Protein AF-A0A455BFD3-F1 (afdb_monomer_lite)

Radius of gyration: 17.43 Å; chains: 1; bounding box: 34×53×59 Å

InterPro domains:
  IPR001611 Leucine-rich repeat [PS51450] (46-67)
  IPR032675 Leucine-rich repeat domain superfamily [G3DSA:3.80.10.10] (24-128)

Sequence (135 aa):
YGSGGDKSFPKFFLLCPQVSPEHRYTALSSLASGFLPQQVLTTFFNLSVLYLHGNSIQRLGEVNKLAVLPRLRSLTLHGNPIEEEKGYRQYVLCTLPRITTFDFSGVTKADRTTAEVWKRMNIKPKKVWIKHNAL

Organism: Physeter macrocephalus (NCBI:txid9755)

Secondary structure (DSSP, 8-state):
----------HHHH--TTS-HHHHHHHHHHHHTT---HHHHHT-TT--EEE-TTS----GGGHHHHTT-TT--EEE-TTSGGGGSTTHHHHHHHH-TT-SEETTEE--HHHHHHHHHHHHHHSPPP---------

pLDDT: mean 77.09, std 16.96, range [32.5, 95.38]

Structure (mmCIF, N/CA/C/O backbone):
data_AF-A0A455BFD3-F1
#
_entry.id   AF-A0A455BFD3-F1
#
loop_
_atom_site.group_PDB
_atom_site.id
_atom_site.type_symbol
_atom_site.label_atom_id
_atom_site.label_alt_id
_atom_site.label_comp_id
_atom_site.label_asym_id
_atom_site.label_entity_id
_atom_site.label_seq_id
_atom_site.pdbx_PDB_ins_code
_atom_site.Cartn_x
_atom_site.Cartn_y
_atom_site.Cartn_z
_atom_site.occupancy
_atom_site.B_iso_or_equiv
_atom_site.auth_seq_id
_atom_site.auth_comp_id
_atom_site.auth_asym_id
_atom_site.auth_atom_id
_atom_site.pdbx_PDB_model_num
ATOM 1 N N . TYR A 1 1 ? -21.273 -19.290 -28.093 1.00 34.78 1 TYR A N 1
ATOM 2 C CA . TYR A 1 1 ? -19.816 -19.424 -27.905 1.00 34.78 1 TYR A CA 1
ATOM 3 C C . TYR A 1 1 ? -19.188 -18.036 -27.960 1.00 34.78 1 TYR A C 1
ATOM 5 O O . TYR A 1 1 ? -19.381 -17.372 -28.965 1.00 34.78 1 TYR A O 1
ATOM 13 N N . GLY A 1 2 ? -18.487 -17.619 -26.892 1.00 38.16 2 GLY A N 1
ATOM 14 C CA . GLY A 1 2 ? -17.751 -16.340 -26.771 1.00 38.16 2 GLY A CA 1
ATOM 15 C C . GLY A 1 2 ? -18.646 -15.161 -26.355 1.00 38.16 2 GLY A C 1
ATOM 16 O O . GLY A 1 2 ? -19.703 -14.986 -26.934 1.00 38.16 2 GLY A O 1
ATOM 17 N N .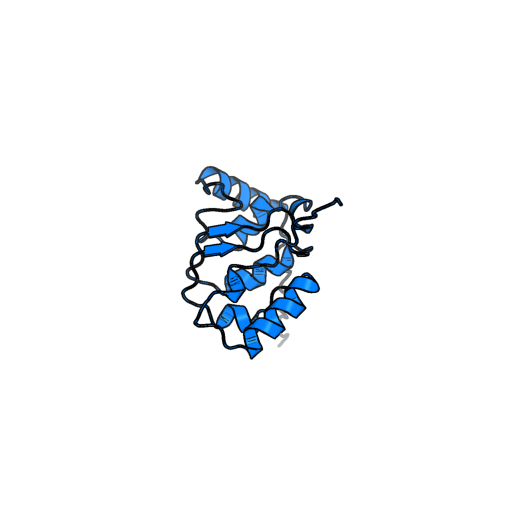 SER A 1 3 ? -18.365 -14.359 -25.328 1.00 34.47 3 SER A N 1
ATOM 18 C CA . SER A 1 3 ? -17.068 -13.979 -24.766 1.00 34.47 3 SER A CA 1
ATOM 19 C C . SER A 1 3 ? -16.935 -14.324 -23.287 1.00 34.47 3 SER A C 1
ATOM 21 O O . SER A 1 3 ? -17.739 -13.916 -22.448 1.00 34.47 3 SER A O 1
ATOM 23 N N . GLY A 1 4 ? -15.862 -15.052 -22.982 1.00 36.28 4 GLY A N 1
ATOM 24 C CA . GLY A 1 4 ? -15.323 -15.205 -21.641 1.00 36.28 4 GLY A CA 1
ATOM 25 C C . GLY A 1 4 ? -14.728 -13.887 -21.162 1.00 36.28 4 GLY A C 1
ATOM 26 O O . GLY A 1 4 ? -13.541 -13.638 -21.333 1.00 36.28 4 GLY A O 1
ATOM 27 N N . GLY A 1 5 ? -15.561 -13.047 -20.555 1.00 32.50 5 GLY A N 1
ATOM 28 C CA . GLY A 1 5 ? -15.069 -12.086 -19.580 1.00 32.50 5 GLY A CA 1
ATOM 29 C C . GLY A 1 5 ? -14.770 -12.876 -18.320 1.00 32.50 5 GLY A C 1
ATOM 30 O O . GLY A 1 5 ? -15.703 -13.348 -17.667 1.00 32.50 5 GLY A O 1
ATOM 31 N N . ASP A 1 6 ? -13.487 -13.100 -18.050 1.00 40.88 6 ASP A N 1
ATOM 32 C CA . ASP A 1 6 ? -12.997 -13.716 -16.827 1.00 40.88 6 ASP A CA 1
ATOM 33 C C . ASP A 1 6 ? -13.749 -13.122 -15.636 1.00 40.88 6 ASP A C 1
ATOM 35 O O . ASP A 1 6 ? -13.531 -11.979 -15.228 1.00 40.88 6 ASP A O 1
ATOM 39 N N . LYS A 1 7 ? -14.677 -13.901 -15.074 1.00 39.25 7 LYS A N 1
ATOM 40 C CA . LYS A 1 7 ? -15.268 -13.611 -13.773 1.00 39.25 7 LYS A CA 1
ATOM 41 C C . LYS A 1 7 ? -14.180 -13.930 -12.761 1.00 39.25 7 LYS A C 1
ATOM 43 O O . LYS A 1 7 ? -14.222 -14.971 -12.100 1.00 39.25 7 LYS A O 1
ATOM 48 N N . SER A 1 8 ? -13.172 -13.066 -12.687 1.00 41.25 8 SER A N 1
ATOM 49 C CA . SER A 1 8 ? -12.168 -13.065 -11.635 1.00 41.25 8 SER A CA 1
ATOM 50 C C . SER A 1 8 ? -12.867 -12.658 -10.339 1.00 41.25 8 SER A C 1
ATOM 52 O O . SER A 1 8 ? -12.679 -11.571 -9.808 1.00 41.25 8 SER A O 1
ATOM 54 N N . PHE A 1 9 ? -13.732 -13.546 -9.841 1.00 40.62 9 PHE A N 1
ATOM 55 C CA . PHE A 1 9 ? -14.210 -13.518 -8.473 1.00 40.62 9 PHE A CA 1
ATOM 56 C C . PHE A 1 9 ? -12.974 -13.434 -7.566 1.00 40.62 9 PHE A C 1
ATOM 58 O O . PHE A 1 9 ? -11.983 -14.118 -7.848 1.00 40.62 9 PHE A O 1
ATOM 65 N N . PRO A 1 10 ? -13.000 -12.624 -6.497 1.00 44.84 10 PRO A N 1
ATOM 66 C CA . PRO A 1 10 ? -11.843 -12.347 -5.652 1.00 44.84 10 PRO A CA 1
ATOM 67 C C . PRO A 1 10 ? -11.472 -13.606 -4.854 1.00 44.84 10 PRO A C 1
ATOM 69 O O . PRO A 1 10 ? -11.866 -13.791 -3.705 1.00 44.84 10 PRO A O 1
ATOM 72 N N . LYS A 1 11 ? -10.751 -14.535 -5.491 1.00 53.62 11 LYS A N 1
ATOM 73 C CA . LYS A 1 11 ? -10.551 -15.897 -4.977 1.00 53.62 11 LYS A CA 1
ATOM 74 C C . LYS A 1 11 ? -9.640 -15.940 -3.752 1.00 53.62 11 LYS A C 1
ATOM 76 O O . LYS A 1 11 ? -9.822 -16.812 -2.914 1.00 53.62 11 LYS A O 1
ATOM 81 N N . PHE A 1 12 ? -8.712 -15.002 -3.576 1.00 49.50 12 PHE A N 1
ATOM 82 C CA . PHE A 1 12 ? -7.729 -15.128 -2.493 1.00 49.50 12 PHE A CA 1
ATOM 83 C C . PHE A 1 12 ? -8.241 -14.720 -1.105 1.00 49.50 12 PHE A C 1
ATOM 85 O O . PHE A 1 12 ? -7.876 -15.365 -0.126 1.00 49.50 12 PHE A O 1
ATOM 92 N N . PHE A 1 13 ? -9.129 -13.725 -0.991 1.00 50.94 13 PHE A N 1
ATOM 93 C CA . PHE A 1 13 ? -9.668 -13.332 0.321 1.00 50.94 13 PHE A CA 1
ATOM 94 C C . PHE A 1 13 ? -10.659 -14.369 0.886 1.00 50.94 13 PHE A C 1
ATOM 96 O O . PHE A 1 13 ? -10.815 -14.503 2.097 1.00 50.94 13 PHE A O 1
ATOM 103 N N . LEU A 1 14 ? -11.293 -15.153 0.006 1.00 51.16 14 LEU A N 1
ATOM 104 C CA . LEU A 1 14 ? -12.303 -16.161 0.356 1.00 51.16 14 LEU A CA 1
ATOM 105 C C . LEU A 1 14 ? -11.728 -17.549 0.641 1.00 51.16 14 LEU A C 1
ATOM 107 O O . LEU A 1 14 ? -12.435 -18.402 1.176 1.00 51.16 14 LEU A O 1
ATOM 111 N N . LEU A 1 15 ? -10.457 -17.772 0.302 1.00 46.75 15 LEU A N 1
ATOM 112 C CA . LEU A 1 15 ? -9.763 -19.038 0.533 1.00 46.75 15 LEU A CA 1
ATOM 113 C C . LEU A 1 15 ? -9.002 -19.075 1.863 1.00 46.75 15 LEU A C 1
ATOM 115 O O . LEU A 1 15 ? -8.472 -20.126 2.213 1.00 46.75 15 LEU A O 1
ATOM 119 N N . CYS A 1 16 ? -8.968 -17.985 2.642 1.00 51.34 16 CYS A N 1
ATOM 120 C CA . CYS A 1 16 ? -8.399 -18.027 3.987 1.00 51.34 16 CYS A CA 1
ATOM 121 C C . CYS A 1 16 ? -9.255 -18.946 4.893 1.00 51.34 16 CYS A C 1
ATOM 123 O O . CYS A 1 16 ? -10.425 -18.638 5.156 1.00 51.34 16 CYS A O 1
ATOM 125 N N . PRO A 1 17 ? -8.695 -20.057 5.417 1.00 49.91 17 PRO A N 1
ATOM 126 C CA . PRO A 1 17 ? -9.442 -20.988 6.267 1.00 49.91 17 PRO A CA 1
ATOM 127 C C . PRO A 1 17 ? -9.872 -20.361 7.602 1.00 49.91 17 PRO A C 1
ATOM 129 O O . PRO A 1 17 ? -10.798 -20.848 8.233 1.00 49.91 17 PRO A O 1
ATOM 132 N N . GLN A 1 18 ? -9.247 -19.242 7.985 1.00 51.44 18 GLN A N 1
ATOM 133 C CA . GLN A 1 18 ? -9.523 -18.490 9.211 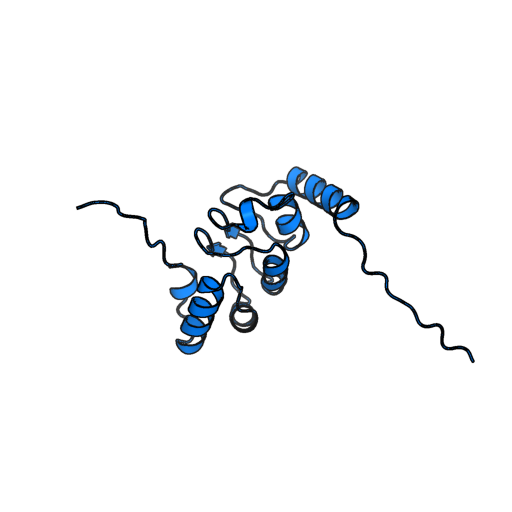1.00 51.44 18 GLN A CA 1
ATOM 134 C C . GLN A 1 18 ? -10.713 -17.514 9.101 1.00 51.44 18 GLN A C 1
ATOM 136 O O . GLN A 1 18 ? -10.997 -16.796 10.054 1.00 51.44 18 GLN A O 1
ATOM 141 N N . VAL A 1 19 ? -11.380 -17.418 7.940 1.00 57.94 19 VAL A N 1
ATOM 142 C CA . VAL A 1 19 ? -12.534 -16.519 7.751 1.00 57.94 19 VAL A CA 1
ATOM 143 C C . VAL A 1 19 ? -13.820 -17.303 7.984 1.00 57.94 19 VAL A C 1
ATOM 145 O O . VAL A 1 19 ? -14.148 -18.167 7.164 1.00 57.94 19 VAL A O 1
ATOM 148 N N . SER A 1 20 ? -14.573 -16.976 9.037 1.00 61.47 20 SER A N 1
ATOM 149 C CA . SER A 1 20 ? -15.899 -17.565 9.243 1.00 61.47 20 SER A CA 1
ATOM 150 C C . SER A 1 20 ? -16.830 -17.299 8.047 1.00 61.47 20 SER A C 1
ATOM 152 O O . SER A 1 20 ? -16.728 -16.234 7.424 1.00 61.47 20 SER A O 1
ATOM 154 N N . PRO A 1 21 ? -17.753 -18.218 7.716 1.00 66.75 21 PRO A N 1
ATOM 155 C CA . PRO A 1 21 ? -18.659 -18.080 6.573 1.00 66.75 21 PRO A CA 1
ATOM 156 C C . PRO A 1 21 ? -19.434 -16.751 6.538 1.00 66.75 21 PRO A C 1
ATOM 158 O O . PRO A 1 21 ? -19.548 -16.141 5.473 1.00 66.75 21 PRO A O 1
ATOM 161 N N . GLU A 1 22 ? -19.886 -16.243 7.688 1.00 67.12 22 GLU A N 1
ATOM 162 C CA . GLU A 1 22 ? -20.594 -14.960 7.797 1.00 67.12 22 GLU A CA 1
ATOM 163 C C . GLU A 1 22 ? -19.745 -13.746 7.371 1.00 67.12 22 GLU A C 1
ATOM 165 O O . GLU A 1 22 ? -20.224 -12.825 6.697 1.00 67.12 22 GLU A O 1
ATOM 170 N N . HIS A 1 23 ? -18.448 -13.767 7.683 1.00 69.56 23 HIS A N 1
ATOM 171 C CA . HIS A 1 23 ? -17.515 -12.710 7.299 1.00 69.56 23 HIS A CA 1
ATOM 172 C C . HIS A 1 23 ? -17.178 -12.771 5.804 1.00 69.56 23 HIS A C 1
ATOM 174 O O . HIS A 1 23 ? -16.957 -11.729 5.183 1.00 69.56 23 HIS A O 1
ATOM 180 N N . ARG A 1 24 ? -17.202 -13.968 5.194 1.00 67.81 24 ARG A N 1
ATOM 181 C CA . ARG A 1 24 ? -17.003 -14.143 3.742 1.00 67.81 24 ARG A CA 1
ATOM 182 C C . ARG A 1 24 ? -18.121 -13.485 2.943 1.00 67.81 24 ARG A C 1
ATOM 184 O O . ARG A 1 24 ? -17.844 -12.787 1.971 1.00 67.81 24 ARG A O 1
ATOM 191 N N . TYR A 1 25 ? -19.369 -13.671 3.373 1.00 71.25 25 TYR A N 1
ATOM 192 C CA . TYR A 1 25 ? -20.528 -13.098 2.689 1.00 71.25 25 TYR A CA 1
ATOM 193 C C . TYR A 1 25 ? -20.547 -11.568 2.782 1.00 71.25 25 TYR A C 1
ATOM 195 O O . TYR A 1 25 ? -20.703 -10.884 1.772 1.00 71.25 25 TYR A O 1
ATOM 203 N N . THR A 1 26 ? -20.289 -11.027 3.976 1.00 71.69 26 THR A N 1
ATOM 204 C CA . THR A 1 26 ? -20.184 -9.575 4.199 1.00 71.69 26 THR A CA 1
ATOM 205 C C . THR A 1 26 ? -19.054 -8.947 3.377 1.00 71.69 26 THR A C 1
ATOM 207 O O . THR A 1 26 ? -19.196 -7.841 2.849 1.00 71.69 26 THR A O 1
ATOM 210 N N . ALA A 1 27 ? -17.925 -9.649 3.234 1.00 71.88 27 ALA A N 1
ATOM 211 C CA . ALA A 1 27 ? -16.819 -9.167 2.419 1.00 71.88 27 ALA A CA 1
ATOM 212 C C . ALA A 1 27 ? -17.140 -9.168 0.924 1.00 71.88 27 ALA A C 1
ATOM 214 O O . ALA A 1 27 ? -16.843 -8.190 0.240 1.00 71.88 27 ALA A O 1
ATOM 215 N N . LEU A 1 28 ? -17.793 -10.224 0.435 1.00 70.75 28 LEU A N 1
ATOM 216 C CA . LEU A 1 28 ? -18.247 -10.320 -0.949 1.00 70.75 28 LEU A CA 1
ATOM 217 C C . LEU A 1 28 ? -19.223 -9.202 -1.321 1.00 70.75 28 LEU A C 1
ATOM 219 O O . LEU A 1 28 ? -19.028 -8.544 -2.341 1.00 70.75 28 LEU A O 1
ATOM 223 N N . SER A 1 29 ? -20.243 -8.961 -0.494 1.00 74.50 29 SER A N 1
ATOM 224 C CA . SER A 1 29 ? -21.254 -7.933 -0.768 1.00 74.50 29 SER A CA 1
ATOM 225 C C . SER A 1 29 ? -20.666 -6.518 -0.751 1.00 74.50 29 SER A C 1
ATOM 227 O O . SER A 1 29 ? -20.988 -5.694 -1.611 1.00 74.50 29 SER A O 1
ATOM 229 N N . SER A 1 30 ? -19.752 -6.248 0.186 1.00 76.00 30 SER A N 1
ATOM 230 C CA . SER A 1 30 ? -19.066 -4.957 0.291 1.00 76.00 30 SER A CA 1
ATOM 231 C C . SER A 1 30 ? -18.155 -4.703 -0.912 1.00 76.00 30 SER A C 1
ATOM 233 O O . SER A 1 30 ? -18.230 -3.632 -1.515 1.00 76.00 30 SER A O 1
ATOM 235 N N . LEU A 1 31 ? -17.352 -5.697 -1.315 1.00 75.56 31 LEU A N 1
ATOM 236 C CA . LEU A 1 31 ? -16.451 -5.591 -2.468 1.00 75.56 31 LEU A CA 1
ATOM 237 C C . LEU A 1 31 ? -17.212 -5.417 -3.786 1.00 75.56 31 LEU A C 1
ATOM 239 O O . LEU A 1 31 ? -16.810 -4.594 -4.608 1.00 75.56 31 LEU A O 1
ATOM 243 N N . ALA A 1 32 ? -18.336 -6.121 -3.957 1.00 72.38 32 ALA A N 1
ATOM 244 C CA . ALA A 1 32 ? -19.225 -5.942 -5.106 1.00 72.38 32 ALA A CA 1
ATOM 245 C C . ALA A 1 32 ? -19.804 -4.519 -5.183 1.00 72.38 32 ALA A C 1
ATOM 247 O O . ALA A 1 32 ? -20.057 -4.006 -6.268 1.00 72.38 32 ALA A O 1
ATOM 248 N N . SER A 1 33 ? -19.962 -3.863 -4.033 1.00 75.31 33 SER A N 1
ATOM 249 C CA . SER A 1 33 ? -20.408 -2.470 -3.936 1.00 75.31 33 SER A CA 1
ATOM 250 C C . SER A 1 33 ? -19.252 -1.459 -4.005 1.00 75.31 33 SER A C 1
ATOM 252 O O . SER A 1 33 ? -19.486 -0.257 -3.909 1.00 75.31 33 SER A O 1
ATOM 254 N N . GLY A 1 34 ? -18.004 -1.921 -4.153 1.00 74.19 34 GLY A N 1
ATOM 255 C CA . GLY A 1 34 ? -16.813 -1.074 -4.243 1.00 74.19 34 GLY A CA 1
ATOM 256 C C . GLY A 1 34 ? -16.234 -0.602 -2.907 1.00 74.19 34 GLY A C 1
ATOM 257 O O . GLY A 1 34 ? -15.445 0.345 -2.887 1.00 74.19 34 GLY A O 1
ATOM 258 N N . PHE A 1 35 ? -16.604 -1.249 -1.797 1.00 78.38 35 PHE A N 1
ATOM 259 C CA . PHE A 1 35 ? -16.164 -0.889 -0.450 1.00 78.38 35 PHE A CA 1
ATOM 260 C C . PHE A 1 35 ? -15.390 -2.015 0.235 1.00 78.38 35 PHE A C 1
ATOM 262 O O . PHE A 1 35 ? -15.719 -3.196 0.127 1.00 78.38 35 PHE A O 1
ATOM 269 N N . LEU A 1 36 ? -14.385 -1.637 1.024 1.00 79.19 36 LEU A N 1
ATOM 270 C CA . LEU A 1 36 ? -13.657 -2.560 1.882 1.00 79.19 36 LEU A CA 1
ATOM 271 C C . LEU A 1 36 ? -14.365 -2.731 3.243 1.00 79.19 36 LEU A C 1
ATOM 273 O O . LEU A 1 36 ? -14.641 -1.730 3.921 1.00 79.19 36 LEU A O 1
ATOM 277 N N . PRO A 1 37 ? -14.637 -3.979 3.676 1.00 77.62 37 PRO A N 1
ATOM 278 C CA . PRO A 1 37 ? -15.298 -4.291 4.945 1.00 77.62 37 PRO A CA 1
ATOM 279 C C . PRO A 1 37 ? -14.317 -4.175 6.125 1.00 77.62 37 PRO A C 1
ATOM 281 O O . PRO A 1 37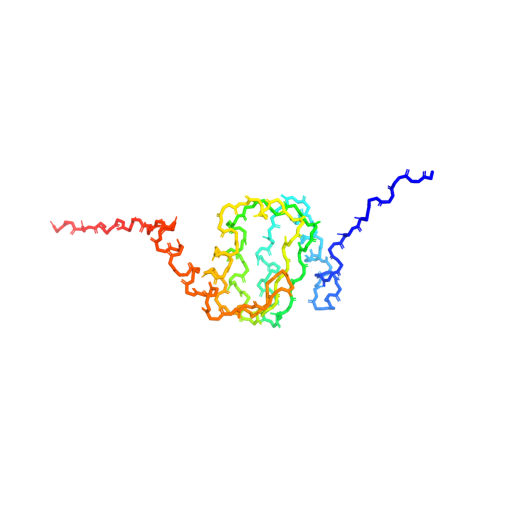 ? -13.564 -5.099 6.431 1.00 77.62 37 PRO A O 1
ATOM 284 N N . GLN A 1 38 ? -14.320 -3.042 6.829 1.00 73.75 38 GLN A N 1
ATOM 285 C CA . GLN A 1 38 ? -13.339 -2.783 7.894 1.00 73.75 38 GLN A CA 1
ATOM 286 C C . GLN A 1 38 ? -13.387 -3.806 9.044 1.00 73.75 38 GLN A C 1
ATOM 288 O O . GLN A 1 38 ? -12.335 -4.229 9.514 1.00 73.75 38 GLN A O 1
ATOM 293 N N . GLN A 1 39 ? -14.582 -4.256 9.443 1.00 72.62 39 GLN A N 1
ATOM 294 C CA . GLN A 1 39 ? -14.765 -5.265 10.499 1.00 72.62 39 GLN A CA 1
ATOM 295 C C . GLN A 1 39 ? -14.096 -6.602 10.155 1.00 72.62 39 GLN A C 1
ATOM 297 O O . GLN A 1 39 ? -13.492 -7.249 11.007 1.00 72.62 39 GLN A O 1
ATOM 302 N N . VAL A 1 40 ? -14.156 -6.992 8.883 1.00 73.00 40 VAL A N 1
ATOM 303 C CA . VAL A 1 40 ? -13.531 -8.224 8.401 1.00 73.00 40 VAL A CA 1
ATOM 304 C C . VAL A 1 40 ? -12.016 -8.038 8.274 1.00 73.00 40 VAL A C 1
ATOM 306 O O . VAL A 1 40 ? -11.252 -8.945 8.564 1.00 73.00 40 VAL A O 1
ATOM 309 N N . LEU A 1 41 ? -11.528 -6.851 7.905 1.00 74.31 41 LEU A N 1
ATOM 310 C CA . LEU A 1 41 ? -10.083 -6.590 7.860 1.00 74.31 41 LEU A CA 1
ATOM 311 C C . LEU A 1 41 ? -9.435 -6.690 9.248 1.00 74.31 41 LEU A C 1
ATOM 313 O O . LEU A 1 41 ? -8.337 -7.230 9.373 1.00 74.31 41 LEU A O 1
ATOM 317 N N . THR A 1 42 ? -10.118 -6.233 10.301 1.00 72.50 42 THR A N 1
ATOM 318 C CA . THR A 1 42 ? -9.583 -6.287 11.670 1.00 72.50 42 THR A CA 1
ATOM 319 C C . THR A 1 42 ? -9.383 -7.706 12.204 1.00 72.50 42 THR A C 1
ATOM 321 O O . THR A 1 42 ? -8.563 -7.896 13.100 1.00 72.50 42 THR A O 1
ATOM 324 N N . THR A 1 43 ? -10.048 -8.719 11.636 1.00 73.06 43 THR A N 1
ATOM 325 C CA . THR A 1 43 ? -9.836 -10.117 12.044 1.00 73.06 43 THR A CA 1
ATOM 326 C C . THR A 1 43 ? -8.544 -10.714 11.472 1.00 73.06 43 THR A C 1
ATOM 328 O O . THR A 1 43 ? -8.042 -11.702 12.002 1.00 73.06 43 THR A O 1
ATOM 331 N N . PHE A 1 44 ? -7.943 -10.108 10.437 1.00 72.44 44 PHE A N 1
ATOM 332 C CA . PHE A 1 44 ? -6.751 -10.632 9.750 1.00 72.44 44 PHE A CA 1
ATOM 333 C C . PHE A 1 44 ? -5.456 -9.893 10.101 1.00 72.44 44 PHE A C 1
ATOM 335 O O . PHE A 1 44 ? -4.700 -9.461 9.233 1.00 72.44 44 PHE A O 1
ATOM 342 N N . PHE A 1 45 ? -5.137 -9.799 11.390 1.00 75.50 45 PHE A N 1
ATOM 343 C CA . PHE A 1 45 ? -3.930 -9.118 11.884 1.00 75.50 45 PHE A CA 1
ATOM 344 C C . PHE A 1 45 ? -2.599 -9.675 11.329 1.00 75.50 45 PHE A C 1
ATOM 346 O O . PHE A 1 45 ? -1.601 -8.953 11.255 1.00 75.50 45 PHE A O 1
ATOM 353 N N . ASN A 1 46 ? -2.579 -10.946 10.912 1.00 77.75 46 ASN A N 1
ATOM 354 C CA . ASN A 1 46 ? -1.410 -11.618 10.337 1.00 77.75 46 ASN A CA 1
ATOM 355 C C . ASN A 1 46 ? -1.345 -11.583 8.802 1.00 77.75 46 ASN A C 1
ATOM 357 O O . ASN A 1 46 ? -0.420 -12.162 8.232 1.00 77.75 46 ASN A O 1
ATOM 361 N N . LEU A 1 47 ? -2.287 -10.919 8.125 1.00 81.31 47 LEU A N 1
ATOM 362 C CA . LEU A 1 47 ? -2.308 -10.871 6.665 1.00 81.31 47 LEU A CA 1
ATOM 363 C C . LEU A 1 47 ? -1.085 -10.123 6.123 1.00 81.31 47 LEU A C 1
ATOM 365 O O . LEU A 1 47 ? -0.862 -8.959 6.457 1.00 81.31 47 LEU A O 1
ATOM 369 N N . SER A 1 48 ? -0.306 -10.791 5.273 1.00 84.00 48 SER A N 1
ATOM 370 C CA . SER A 1 48 ? 0.888 -10.228 4.632 1.00 84.00 48 SER A CA 1
ATOM 371 C C . SER A 1 48 ? 0.683 -9.906 3.155 1.00 84.00 48 SER A C 1
ATOM 373 O O . SER A 1 48 ? 1.303 -8.973 2.644 1.00 84.00 48 SER A O 1
ATOM 375 N N . VAL A 1 49 ? -0.201 -10.633 2.477 1.00 84.19 49 VAL A N 1
ATOM 376 C CA . VAL A 1 49 ? -0.457 -10.506 1.043 1.00 84.19 49 VAL A CA 1
ATOM 377 C C . VAL A 1 49 ? -1.957 -10.377 0.816 1.00 84.19 49 VAL A C 1
ATOM 379 O O . VAL A 1 49 ? -2.731 -11.187 1.321 1.00 84.19 49 VAL A O 1
ATOM 382 N N . LEU A 1 50 ? -2.359 -9.355 0.062 1.00 84.06 50 LEU A N 1
ATOM 383 C CA . LEU A 1 50 ? -3.752 -9.065 -0.247 1.00 84.06 50 LEU A CA 1
ATOM 384 C C . LEU A 1 50 ? -3.933 -8.812 -1.744 1.00 84.06 50 LEU A C 1
ATOM 386 O O . LEU A 1 50 ? -3.400 -7.847 -2.294 1.00 84.06 50 LEU A O 1
ATOM 390 N N . TYR A 1 51 ? -4.733 -9.664 -2.381 1.00 85.12 51 TYR A N 1
ATOM 391 C CA . TYR A 1 51 ? -5.087 -9.545 -3.789 1.00 85.12 51 TYR A CA 1
ATOM 392 C C . TYR A 1 51 ? -6.521 -9.034 -3.938 1.00 85.12 51 TYR A C 1
ATOM 394 O O . TYR A 1 51 ? -7.469 -9.733 -3.584 1.00 85.12 51 TYR A O 1
ATOM 402 N N . LEU A 1 52 ? -6.671 -7.815 -4.453 1.00 83.31 52 LEU A N 1
ATOM 403 C CA . LEU A 1 52 ? -7.949 -7.136 -4.690 1.00 83.31 52 LEU A CA 1
ATOM 404 C C . LEU A 1 52 ? -8.095 -6.662 -6.142 1.00 83.31 52 LEU A C 1
ATOM 406 O O . LEU A 1 52 ? -8.890 -5.768 -6.425 1.00 83.31 52 LEU A O 1
ATOM 410 N N . HIS A 1 53 ? -7.346 -7.242 -7.076 1.00 83.75 53 HIS A N 1
ATOM 411 C CA . HIS A 1 53 ? -7.431 -6.862 -8.482 1.00 83.75 53 HIS A CA 1
ATOM 412 C C . HIS A 1 53 ? -8.794 -7.198 -9.104 1.00 83.75 53 HIS A C 1
ATOM 414 O O . HIS A 1 53 ? -9.457 -8.137 -8.659 1.00 83.75 53 HIS A O 1
ATOM 420 N N . GLY A 1 54 ? -9.209 -6.440 -10.122 1.00 80.12 54 GLY A N 1
ATOM 421 C CA . GLY A 1 54 ? -10.464 -6.690 -10.843 1.00 80.12 54 GLY A CA 1
ATOM 422 C C . GLY A 1 54 ? -11.730 -6.534 -9.991 1.00 80.12 54 GLY A C 1
ATOM 423 O O . GLY A 1 54 ? -12.719 -7.219 -10.241 1.00 80.12 54 GLY A O 1
ATOM 424 N N . ASN A 1 55 ? -11.693 -5.691 -8.954 1.00 84.12 55 ASN A N 1
ATOM 425 C CA . ASN A 1 55 ? -12.870 -5.348 -8.149 1.00 84.12 55 ASN A CA 1
ATOM 426 C C . ASN A 1 55 ? -13.395 -3.952 -8.538 1.00 84.12 55 ASN A C 1
ATOM 428 O O . ASN A 1 55 ? -12.888 -3.296 -9.447 1.00 84.12 55 ASN A O 1
ATOM 432 N N . SER A 1 56 ? -14.434 -3.477 -7.852 1.00 85.62 56 SER A N 1
ATOM 433 C CA . SER A 1 56 ? -15.064 -2.180 -8.133 1.00 85.62 56 SER A CA 1
ATOM 434 C C . SER A 1 56 ? -14.657 -1.087 -7.141 1.00 85.62 56 SER A C 1
ATOM 436 O O . SER A 1 56 ? -15.457 -0.205 -6.831 1.00 85.62 56 SER A O 1
ATOM 438 N N . ILE A 1 57 ? -13.430 -1.134 -6.609 1.00 86.44 57 ILE A N 1
ATOM 439 C CA . ILE A 1 57 ? -12.934 -0.128 -5.660 1.00 86.44 57 ILE A CA 1
ATOM 440 C C . ILE A 1 57 ? -12.705 1.183 -6.413 1.00 86.44 57 ILE A C 1
ATOM 442 O O . ILE A 1 57 ? -11.852 1.266 -7.290 1.00 86.44 57 ILE A O 1
ATOM 446 N N . GLN A 1 58 ? -13.470 2.215 -6.065 1.00 86.94 58 GLN A N 1
ATOM 447 C CA . GLN A 1 58 ? -13.462 3.490 -6.796 1.00 86.94 58 GLN A CA 1
ATOM 448 C C . GLN A 1 58 ? -12.687 4.599 -6.088 1.00 86.94 58 GLN A C 1
ATOM 450 O O . GLN A 1 58 ? -12.225 5.533 -6.728 1.00 86.94 58 GLN A O 1
ATOM 455 N N . ARG A 1 59 ? -12.564 4.545 -4.757 1.00 86.75 59 ARG A N 1
ATOM 456 C CA . ARG A 1 59 ? -12.083 5.689 -3.969 1.00 86.75 59 ARG A CA 1
ATOM 457 C C . ARG A 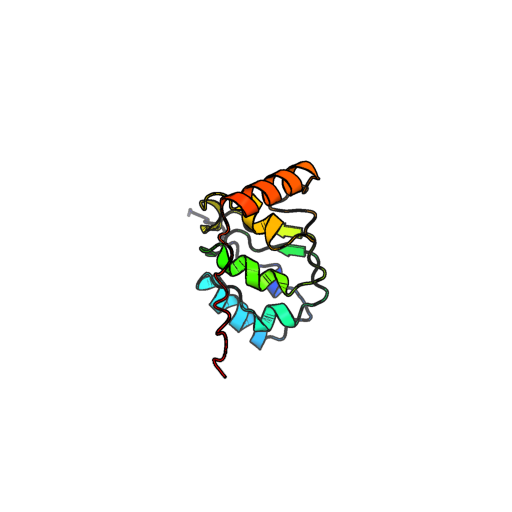1 59 ? -10.756 5.390 -3.294 1.00 86.75 59 ARG A C 1
ATOM 459 O O . ARG A 1 59 ? -10.647 4.412 -2.557 1.00 86.75 59 ARG A O 1
ATOM 466 N N . LEU A 1 60 ? -9.816 6.333 -3.393 1.00 87.81 60 LEU A N 1
ATOM 467 C CA . LEU A 1 60 ? -8.566 6.330 -2.618 1.00 87.81 60 LEU A CA 1
ATOM 468 C C . LEU A 1 60 ? -8.813 6.178 -1.109 1.00 87.81 60 LEU A C 1
ATOM 470 O O . LEU A 1 60 ? -8.074 5.482 -0.420 1.00 87.81 60 LEU A O 1
ATOM 474 N N . GLY A 1 61 ? -9.908 6.751 -0.600 1.00 87.25 61 GLY A N 1
ATOM 475 C CA . GLY A 1 61 ? -10.284 6.663 0.812 1.00 87.25 61 GLY A CA 1
ATOM 476 C C . GLY A 1 61 ? -10.444 5.236 1.352 1.00 87.25 61 GLY A C 1
ATOM 477 O O . GLY A 1 61 ? -10.216 5.024 2.544 1.00 87.25 61 GLY A O 1
ATOM 478 N N . GLU A 1 62 ? -10.767 4.259 0.500 1.00 86.94 62 GLU A N 1
ATOM 479 C CA . GLU A 1 62 ? -10.899 2.855 0.903 1.00 86.94 62 GLU A CA 1
ATOM 480 C C . GLU A 1 62 ? -9.561 2.267 1.360 1.00 86.94 62 GLU A C 1
ATOM 482 O O . GLU A 1 62 ? -9.521 1.476 2.301 1.00 86.94 62 GLU A O 1
ATOM 487 N N . VAL A 1 63 ? -8.446 2.735 0.795 1.00 89.81 63 VAL A N 1
ATOM 488 C CA . VAL A 1 63 ? -7.093 2.294 1.161 1.00 89.81 63 VAL A CA 1
ATOM 489 C C . VAL A 1 63 ? -6.781 2.591 2.632 1.00 89.81 63 VAL A C 1
ATOM 491 O O . VAL A 1 63 ? -6.061 1.828 3.273 1.00 89.81 63 VAL A O 1
ATOM 494 N N . ASN A 1 64 ? -7.379 3.633 3.224 1.00 89.19 64 ASN A N 1
ATOM 495 C CA . ASN A 1 64 ? -7.200 3.942 4.649 1.00 89.19 64 ASN A CA 1
ATOM 496 C C . ASN A 1 64 ? -7.689 2.807 5.553 1.00 89.19 64 ASN A C 1
ATOM 498 O O . ASN A 1 64 ? -7.141 2.592 6.631 1.00 89.19 64 ASN A O 1
ATOM 502 N N . LYS A 1 65 ? -8.693 2.044 5.108 1.00 85.81 65 LYS A N 1
ATOM 503 C CA . LYS A 1 65 ? -9.219 0.900 5.859 1.00 85.81 65 LYS A CA 1
ATOM 504 C C . LYS A 1 65 ? -8.210 -0.247 5.918 1.00 85.81 65 LYS A C 1
ATOM 506 O O . LYS A 1 65 ? -8.235 -1.014 6.871 1.00 85.81 65 LYS A O 1
ATOM 511 N N . LEU A 1 66 ? -7.288 -0.337 4.955 1.00 87.38 66 LEU A N 1
ATOM 512 C CA . LEU A 1 66 ? -6.205 -1.327 4.950 1.00 87.38 66 LEU A CA 1
ATOM 513 C C . LEU A 1 66 ? -5.079 -0.984 5.934 1.00 87.38 66 LEU A C 1
ATOM 515 O O . LEU A 1 66 ? -4.295 -1.865 6.281 1.00 87.38 66 LEU A O 1
ATOM 519 N N . ALA A 1 67 ? -5.009 0.256 6.434 1.00 87.88 67 ALA A N 1
ATOM 520 C CA . ALA A 1 67 ? -3.996 0.661 7.411 1.00 87.88 67 ALA A CA 1
ATOM 521 C C . ALA A 1 67 ? -4.125 -0.090 8.749 1.00 87.88 67 ALA A C 1
ATOM 523 O O . ALA A 1 67 ? -3.166 -0.149 9.517 1.00 87.88 67 ALA A O 1
ATOM 524 N N . VAL A 1 68 ? -5.283 -0.716 9.005 1.00 85.81 68 VAL A N 1
ATOM 525 C CA . VAL A 1 68 ? -5.514 -1.573 10.179 1.00 85.81 68 VAL A CA 1
ATOM 526 C C . VAL A 1 68 ? -4.728 -2.886 10.126 1.00 85.81 68 VAL A C 1
ATOM 528 O O . VAL A 1 68 ? -4.653 -3.572 11.138 1.00 85.81 68 VAL A O 1
ATOM 531 N N . LEU A 1 69 ? -4.163 -3.259 8.970 1.00 85.06 69 LEU A N 1
ATOM 532 C CA . LEU A 1 69 ? -3.425 -4.506 8.768 1.00 85.06 69 LEU A CA 1
ATOM 533 C C . LEU A 1 69 ? -1.922 -4.285 9.016 1.00 85.06 69 LEU A C 1
ATOM 535 O O . LEU A 1 69 ? -1.188 -3.898 8.102 1.00 85.06 69 LEU A O 1
ATOM 539 N N . PRO A 1 70 ? -1.395 -4.563 10.224 1.00 84.38 70 PRO A N 1
ATOM 540 C CA . PRO A 1 70 ? -0.013 -4.223 10.548 1.00 84.38 70 PRO A CA 1
ATOM 541 C C . PRO A 1 70 ? 0.992 -5.041 9.726 1.00 84.38 70 PRO A C 1
ATOM 543 O O . PRO A 1 70 ? 2.093 -4.568 9.430 1.00 84.38 70 PRO A O 1
ATOM 546 N N . ARG A 1 71 ? 0.660 -6.279 9.361 1.00 85.88 71 ARG A N 1
ATOM 547 C CA . ARG A 1 71 ? 1.595 -7.190 8.690 1.00 85.88 71 ARG A CA 1
ATOM 548 C C . ARG A 1 71 ? 1.534 -7.139 7.171 1.00 85.88 71 ARG A C 1
ATOM 550 O O . ARG A 1 71 ? 2.343 -7.815 6.545 1.00 85.88 71 ARG A O 1
ATOM 557 N N . LEU A 1 72 ? 0.682 -6.295 6.592 1.00 88.88 72 LEU A N 1
ATOM 558 C CA . LEU A 1 72 ? 0.535 -6.211 5.146 1.00 88.88 72 LEU A CA 1
ATOM 559 C C . LEU A 1 72 ? 1.852 -5.759 4.490 1.00 88.88 72 LEU A C 1
ATOM 561 O O . LEU A 1 72 ? 2.502 -4.806 4.936 1.00 88.88 72 LEU A O 1
ATOM 565 N N . ARG A 1 73 ? 2.271 -6.495 3.460 1.00 90.62 73 ARG A N 1
ATOM 566 C CA . ARG A 1 73 ? 3.509 -6.292 2.691 1.00 90.62 73 ARG A CA 1
ATOM 567 C C . ARG A 1 73 ? 3.247 -6.230 1.193 1.00 90.62 73 ARG A C 1
ATOM 569 O O . ARG A 1 73 ? 3.860 -5.403 0.526 1.00 90.62 73 ARG A O 1
ATOM 576 N N . SER A 1 74 ? 2.319 -7.038 0.693 1.00 89.12 74 SER A N 1
ATOM 577 C CA . SER A 1 74 ? 1.966 -7.081 -0.725 1.00 89.12 74 SER A CA 1
ATOM 578 C C . SER A 1 74 ? 0.497 -6.737 -0.927 1.00 89.12 74 SER A C 1
ATOM 580 O O . SER A 1 74 ? -0.365 -7.337 -0.288 1.00 89.12 74 SER A O 1
ATOM 582 N N . LEU A 1 75 ? 0.218 -5.794 -1.824 1.00 90.56 75 LEU A N 1
ATOM 583 C CA . LEU A 1 75 ? -1.135 -5.372 -2.183 1.00 90.56 75 LEU A CA 1
ATOM 584 C C . LEU A 1 75 ? -1.274 -5.289 -3.704 1.00 90.56 75 LEU A C 1
ATOM 586 O O . LEU A 1 75 ? -0.407 -4.724 -4.367 1.00 90.56 75 LEU A O 1
ATOM 590 N N . THR A 1 76 ? -2.373 -5.799 -4.253 1.00 89.94 76 THR A N 1
ATOM 591 C CA . THR A 1 76 ? -2.730 -5.577 -5.662 1.00 89.94 76 THR A CA 1
ATOM 592 C C . THR A 1 76 ? -4.134 -5.008 -5.768 1.00 89.94 76 THR A C 1
ATOM 594 O O . THR A 1 76 ? -5.073 -5.591 -5.227 1.00 89.94 76 THR A O 1
ATOM 597 N N . LEU A 1 77 ? -4.276 -3.914 -6.494 1.00 90.12 77 LEU A N 1
ATOM 598 C CA . LEU A 1 77 ? -5.506 -3.166 -6.711 1.00 90.12 77 LEU A CA 1
ATOM 599 C C . LEU A 1 77 ? -5.727 -2.835 -8.202 1.00 90.12 77 LEU A C 1
ATOM 601 O O . LEU A 1 77 ? -6.769 -2.278 -8.522 1.00 90.12 77 LEU A O 1
ATOM 605 N N . HIS A 1 78 ? -4.827 -3.219 -9.117 1.00 87.88 78 HIS A N 1
ATOM 606 C CA . HIS A 1 78 ? -5.025 -3.035 -10.565 1.00 87.88 78 HIS A CA 1
ATOM 607 C C . HIS A 1 78 ? -6.371 -3.585 -11.078 1.00 87.88 78 HIS A C 1
ATOM 609 O O . HIS A 1 78 ? -6.954 -4.515 -10.505 1.00 87.88 78 HIS A O 1
ATOM 615 N N . GLY A 1 79 ? -6.880 -3.010 -12.167 1.00 84.81 79 GLY A N 1
ATOM 616 C CA . GLY A 1 79 ? -8.188 -3.376 -12.716 1.00 84.81 79 GLY A CA 1
ATOM 617 C C . GLY A 1 79 ? -9.363 -2.956 -11.826 1.00 84.81 79 GLY A C 1
ATOM 618 O O . GLY A 1 79 ? -10.448 -3.519 -11.943 1.00 84.81 79 GLY A O 1
ATOM 619 N N . ASN A 1 80 ? -9.143 -2.000 -10.919 1.00 88.50 80 ASN A N 1
ATOM 620 C CA . ASN A 1 80 ? -10.189 -1.297 -10.180 1.00 88.50 80 ASN A CA 1
ATOM 621 C C . ASN A 1 80 ? -10.254 0.161 -10.669 1.00 88.50 80 ASN A C 1
ATOM 623 O O . ASN A 1 80 ? -9.204 0.724 -10.975 1.00 88.50 80 ASN A O 1
ATOM 627 N N . PRO A 1 81 ? -11.425 0.828 -10.650 1.00 90.50 81 PRO A N 1
ATOM 628 C CA . PRO A 1 81 ? -11.542 2.229 -11.080 1.00 90.50 81 PRO A CA 1
ATOM 629 C C . PRO A 1 81 ? -10.625 3.216 -10.333 1.00 90.50 81 PRO A C 1
ATOM 631 O O . PRO A 1 81 ? -10.235 4.237 -10.883 1.00 90.50 81 PRO A O 1
ATOM 634 N N . ILE A 1 82 ? -10.228 2.899 -9.095 1.00 90.69 82 ILE A N 1
ATOM 635 C CA . ILE A 1 82 ? -9.229 3.651 -8.312 1.00 90.69 82 ILE A CA 1
ATOM 636 C C . ILE A 1 82 ? -7.886 3.846 -9.045 1.00 90.69 82 ILE A C 1
ATOM 638 O O . ILE A 1 82 ? -7.144 4.764 -8.709 1.00 90.69 82 ILE A O 1
ATOM 642 N N . GLU A 1 83 ? -7.559 2.997 -10.023 1.00 89.75 83 GLU A N 1
ATOM 643 C CA . GLU A 1 83 ? -6.334 3.090 -10.824 1.00 89.75 83 GLU A CA 1
ATOM 644 C C . GLU A 1 83 ? -6.278 4.377 -11.668 1.00 89.75 83 GLU A C 1
ATOM 646 O O . GLU A 1 83 ? -5.193 4.896 -11.926 1.00 89.75 83 GLU A O 1
ATOM 651 N N . GLU A 1 84 ? -7.433 4.940 -12.035 1.00 89.50 84 GLU A N 1
ATOM 652 C CA . GLU A 1 84 ? -7.538 6.177 -12.823 1.00 89.50 84 GLU A CA 1
ATOM 653 C C . GLU A 1 84 ? -7.310 7.448 -11.980 1.00 89.50 84 GLU A C 1
ATOM 655 O O . GLU A 1 84 ? -7.127 8.547 -12.514 1.00 89.50 84 GLU A O 1
ATOM 660 N N . GLU A 1 85 ? -7.284 7.322 -10.650 1.00 90.06 85 GLU A N 1
ATOM 661 C CA . GLU A 1 85 ? -7.123 8.455 -9.744 1.00 90.06 85 GLU A CA 1
ATOM 662 C C . GLU A 1 85 ? -5.697 9.024 -9.773 1.00 90.06 85 GLU A C 1
ATOM 664 O O . GLU A 1 85 ? -4.682 8.327 -9.647 1.00 90.06 85 GLU A O 1
ATOM 669 N N . LYS A 1 86 ? -5.600 10.356 -9.853 1.00 89.12 86 LYS A N 1
ATOM 670 C CA . LYS A 1 86 ? -4.304 11.043 -9.845 1.00 89.12 86 LYS A CA 1
ATOM 671 C C . LYS A 1 86 ? -3.573 10.794 -8.532 1.00 89.12 86 LYS A C 1
ATOM 673 O O . LYS A 1 86 ? -4.050 11.138 -7.454 1.00 89.12 86 LYS A O 1
ATOM 678 N N . GLY A 1 87 ? -2.351 10.284 -8.643 1.00 89.94 87 GLY A N 1
ATOM 679 C CA . GLY A 1 87 ? -1.534 9.974 -7.478 1.00 89.94 87 GLY A CA 1
ATOM 680 C C . GLY A 1 87 ? -1.915 8.665 -6.790 1.00 89.94 87 GLY A C 1
ATOM 681 O O . GLY A 1 87 ? -1.526 8.473 -5.645 1.00 89.94 87 GLY A O 1
ATOM 682 N N . TYR A 1 88 ? -2.649 7.770 -7.460 1.00 93.25 88 TYR A N 1
ATOM 683 C CA . TYR A 1 88 ? -3.036 6.450 -6.958 1.00 93.25 88 TYR A CA 1
ATOM 684 C C . TYR A 1 88 ? -1.899 5.712 -6.235 1.00 93.25 88 TYR A C 1
ATOM 686 O O . TYR A 1 88 ? -2.008 5.403 -5.044 1.00 93.25 88 TYR A O 1
ATOM 694 N N . ARG A 1 89 ? -0.758 5.517 -6.908 1.00 94.00 89 ARG A N 1
ATOM 695 C CA . ARG A 1 89 ? 0.416 4.860 -6.315 1.00 94.00 89 ARG A CA 1
ATOM 696 C C . ARG A 1 89 ? 0.937 5.627 -5.099 1.00 94.00 89 ARG A C 1
ATOM 698 O O . ARG A 1 89 ? 1.174 5.033 -4.052 1.00 94.00 89 ARG A O 1
ATOM 705 N N . GLN A 1 90 ? 1.105 6.941 -5.216 1.00 94.44 90 GLN A N 1
ATOM 706 C CA . GLN A 1 90 ? 1.647 7.790 -4.153 1.00 94.44 90 GLN A CA 1
ATOM 707 C C . GLN A 1 90 ? 0.743 7.778 -2.918 1.00 94.44 90 GLN A C 1
ATOM 709 O O . GLN A 1 90 ? 1.230 7.598 -1.804 1.00 94.44 90 GLN A O 1
ATOM 714 N N . TYR A 1 91 ? -0.570 7.889 -3.112 1.00 93.44 91 TYR A N 1
ATOM 715 C CA . TYR A 1 91 ? -1.559 7.819 -2.047 1.00 93.44 91 TYR A CA 1
ATOM 716 C C . TYR A 1 91 ? -1.468 6.487 -1.305 1.00 93.44 91 TYR A C 1
ATOM 718 O O . TYR A 1 91 ? -1.365 6.473 -0.080 1.00 93.44 91 TYR A O 1
ATOM 726 N N . VAL A 1 92 ? -1.441 5.365 -2.033 1.00 93.62 92 VAL A N 1
ATOM 727 C CA . VAL A 1 92 ? -1.346 4.034 -1.421 1.00 93.62 92 VAL A CA 1
ATOM 728 C C . VAL A 1 92 ? -0.054 3.883 -0.619 1.00 93.62 92 VAL A C 1
ATOM 730 O O . VAL A 1 92 ? -0.099 3.438 0.527 1.00 93.62 92 VAL A O 1
ATOM 733 N N . LEU A 1 93 ? 1.086 4.299 -1.174 1.00 94.44 93 LEU A N 1
ATOM 734 C CA . LEU A 1 93 ? 2.383 4.212 -0.498 1.00 94.44 93 LEU A CA 1
ATOM 735 C C . LEU A 1 93 ? 2.471 5.104 0.746 1.00 94.44 93 LEU A C 1
ATOM 737 O O . LEU A 1 93 ? 3.090 4.716 1.738 1.00 94.44 93 LEU A O 1
ATOM 741 N N . CYS A 1 94 ? 1.836 6.275 0.718 1.00 92.25 94 CYS A N 1
ATOM 742 C CA . CYS A 1 94 ? 1.750 7.169 1.869 1.00 92.25 94 CYS A CA 1
ATOM 743 C C . CYS A 1 94 ? 0.841 6.638 2.974 1.00 92.25 94 CYS A C 1
ATOM 745 O O . CYS A 1 94 ? 1.145 6.817 4.154 1.00 92.25 94 CYS A O 1
ATOM 747 N N . THR A 1 95 ? -0.279 6.026 2.596 1.00 91.75 95 THR A N 1
ATOM 748 C CA . THR A 1 95 ? -1.265 5.478 3.530 1.00 91.75 95 THR A CA 1
ATOM 749 C C . THR A 1 95 ? -0.783 4.168 4.143 1.00 91.75 95 THR A C 1
ATOM 751 O O . THR A 1 95 ? -1.003 3.917 5.327 1.00 91.75 95 THR A O 1
ATOM 754 N N . LEU A 1 96 ? -0.082 3.344 3.363 1.00 92.50 96 LEU A N 1
ATOM 755 C CA . LEU A 1 96 ? 0.408 2.030 3.768 1.00 92.50 96 LEU A CA 1
ATOM 756 C C . LEU A 1 96 ? 1.941 1.977 3.687 1.00 92.50 96 LEU A C 1
ATOM 758 O O . LEU A 1 96 ? 2.499 1.232 2.882 1.00 92.50 96 LEU A O 1
ATOM 762 N N . PRO A 1 97 ? 2.672 2.690 4.563 1.00 90.81 97 PRO A N 1
ATOM 763 C CA . PRO A 1 97 ? 4.129 2.787 4.476 1.00 90.81 97 PRO A CA 1
ATOM 764 C C . PRO A 1 97 ? 4.843 1.444 4.686 1.00 90.81 97 PRO A C 1
ATOM 766 O O . PRO A 1 97 ? 6.039 1.332 4.438 1.00 90.81 97 PRO A O 1
ATOM 769 N N . ARG A 1 98 ? 4.145 0.401 5.140 1.00 91.25 98 ARG A N 1
ATOM 770 C CA . ARG A 1 98 ? 4.730 -0.920 5.387 1.00 91.25 98 ARG A CA 1
ATOM 771 C C . ARG A 1 98 ? 4.761 -1.829 4.157 1.00 91.25 98 ARG A C 1
ATOM 773 O O . ARG A 1 98 ? 5.439 -2.853 4.216 1.00 91.25 98 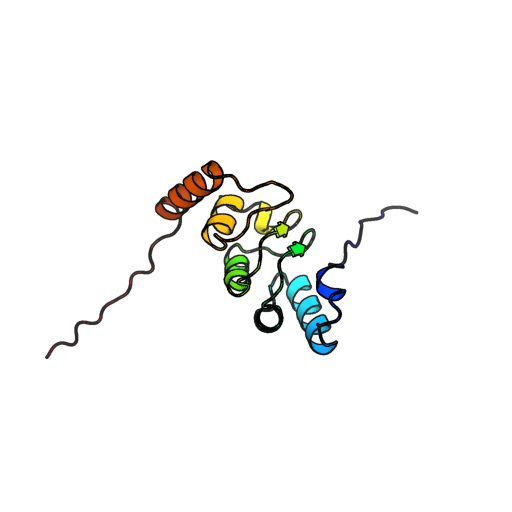ARG A O 1
ATOM 780 N N . ILE A 1 99 ? 4.064 -1.484 3.071 1.00 93.69 99 ILE A N 1
ATOM 781 C CA . ILE A 1 99 ? 4.043 -2.338 1.878 1.00 93.69 99 ILE A CA 1
ATOM 782 C C . ILE A 1 99 ? 5.389 -2.290 1.155 1.00 93.69 99 ILE A C 1
ATOM 784 O O . ILE A 1 99 ? 6.031 -1.242 1.062 1.00 93.69 99 ILE A O 1
ATOM 788 N N . THR A 1 100 ? 5.833 -3.450 0.689 1.00 93.75 100 THR A N 1
ATOM 789 C CA . THR A 1 100 ? 7.076 -3.667 -0.060 1.00 93.75 100 THR A CA 1
ATOM 790 C C . THR A 1 100 ? 6.800 -3.992 -1.520 1.00 93.75 100 THR A C 1
ATOM 792 O O . THR A 1 100 ? 7.678 -3.783 -2.350 1.00 93.75 100 THR A O 1
ATOM 795 N N . THR A 1 101 ? 5.589 -4.459 -1.832 1.00 93.75 101 THR A N 1
ATOM 796 C CA . THR A 1 101 ? 5.159 -4.794 -3.189 1.00 93.75 101 THR A CA 1
ATOM 797 C C . THR A 1 101 ? 3.761 -4.238 -3.427 1.00 93.75 101 THR A C 1
ATOM 799 O O . THR A 1 101 ? 2.851 -4.456 -2.624 1.00 93.75 101 THR A O 1
ATOM 802 N N . PHE A 1 102 ? 3.585 -3.525 -4.532 1.00 94.81 102 PHE A N 1
ATOM 803 C CA . PHE A 1 102 ? 2.320 -2.922 -4.925 1.00 94.81 102 PHE A CA 1
ATOM 804 C C . PHE A 1 102 ? 2.062 -3.139 -6.416 1.00 94.81 102 PHE A C 1
ATOM 806 O O . PHE A 1 102 ? 2.944 -2.856 -7.223 1.00 94.81 102 PHE A O 1
ATOM 813 N N . ASP A 1 103 ? 0.889 -3.664 -6.779 1.00 91.25 103 ASP A N 1
ATOM 814 C CA . ASP A 1 103 ? 0.524 -4.004 -8.168 1.00 91.25 103 ASP A CA 1
ATOM 815 C C . ASP A 1 103 ? 1.630 -4.785 -8.894 1.00 91.25 103 ASP A C 1
ATOM 817 O O . ASP A 1 103 ? 2.080 -4.431 -9.977 1.00 91.25 103 ASP A O 1
ATOM 821 N N . PHE A 1 104 ? 2.132 -5.830 -8.225 1.00 87.50 104 PHE A N 1
ATOM 822 C CA . PHE A 1 104 ? 3.243 -6.688 -8.670 1.00 87.50 104 PHE A CA 1
ATOM 823 C C . PHE A 1 104 ? 4.596 -5.991 -8.880 1.00 87.50 104 PHE A C 1
ATOM 825 O O . PHE A 1 104 ? 5.579 -6.648 -9.211 1.00 87.50 104 PHE A O 1
ATOM 832 N N . SER A 1 105 ? 4.688 -4.692 -8.608 1.00 92.50 105 SER A N 1
ATOM 833 C CA . SER A 1 105 ? 5.938 -3.936 -8.633 1.00 92.50 105 SER A CA 1
ATOM 834 C C . SER A 1 105 ? 6.538 -3.803 -7.232 1.00 92.50 105 SER A C 1
ATOM 836 O O . SER A 1 105 ? 5.830 -3.573 -6.248 1.00 92.50 105 SER A O 1
ATOM 838 N N . GLY A 1 106 ? 7.860 -3.931 -7.125 1.00 94.00 106 GLY A N 1
ATOM 839 C CA . GLY A 1 106 ? 8.575 -3.641 -5.884 1.00 94.00 106 GLY A CA 1
ATOM 840 C C . GLY A 1 106 ? 8.514 -2.150 -5.542 1.00 94.00 106 GLY A C 1
ATOM 841 O O . GLY A 1 106 ? 8.598 -1.297 -6.423 1.00 94.00 106 GLY A O 1
ATOM 842 N N . VAL A 1 107 ? 8.377 -1.834 -4.257 1.00 95.38 107 VAL A N 1
ATOM 843 C CA . VAL A 1 107 ? 8.413 -0.459 -3.747 1.00 95.38 107 VAL A CA 1
ATOM 844 C C . VAL A 1 107 ? 9.849 -0.089 -3.413 1.00 95.38 107 VAL A C 1
ATOM 846 O O . VAL A 1 107 ? 10.452 -0.639 -2.488 1.00 95.38 107 VAL A O 1
ATOM 849 N N . THR A 1 108 ? 10.390 0.883 -4.135 1.00 95.06 108 THR A N 1
ATOM 850 C CA . THR A 1 108 ? 11.752 1.376 -3.931 1.00 95.06 108 THR A CA 1
ATOM 851 C C . THR A 1 108 ? 11.801 2.520 -2.914 1.00 95.06 108 THR A C 1
ATOM 853 O O . THR A 1 108 ? 10.782 3.082 -2.509 1.00 95.06 108 THR A O 1
ATOM 856 N N . LYS A 1 109 ? 13.010 2.910 -2.488 1.00 93.00 109 LYS A N 1
ATOM 857 C CA . LYS A 1 109 ? 13.193 4.124 -1.672 1.00 93.00 109 LYS A CA 1
ATOM 858 C C . LYS A 1 109 ? 12.770 5.385 -2.434 1.00 93.00 109 LYS A C 1
ATOM 860 O O . LYS A 1 109 ? 12.159 6.260 -1.833 1.00 93.00 109 LYS A O 1
ATOM 865 N N . ALA A 1 110 ? 13.045 5.444 -3.739 1.00 93.94 110 ALA A N 1
ATOM 866 C CA . ALA A 1 110 ? 12.660 6.567 -4.588 1.00 93.94 110 ALA A CA 1
ATOM 867 C C . ALA A 1 110 ? 11.134 6.728 -4.648 1.00 93.94 110 ALA A C 1
ATOM 869 O O . ALA A 1 110 ? 10.640 7.830 -4.428 1.00 93.94 110 ALA A O 1
ATOM 870 N N . ASP A 1 111 ? 10.389 5.625 -4.812 1.00 93.75 111 ASP A N 1
ATOM 871 C CA . ASP A 1 111 ? 8.919 5.641 -4.761 1.00 93.75 111 ASP A CA 1
ATOM 872 C C . ASP A 1 111 ? 8.403 6.285 -3.466 1.00 93.75 111 ASP A C 1
ATOM 874 O O . ASP A 1 111 ? 7.470 7.086 -3.491 1.00 93.75 111 ASP A O 1
ATOM 878 N N . ARG A 1 112 ? 9.029 5.964 -2.325 1.00 93.25 112 ARG A N 1
ATOM 879 C CA . ARG A 1 112 ? 8.650 6.516 -1.015 1.00 93.25 112 ARG A CA 1
ATOM 880 C C . ARG A 1 112 ? 8.933 8.006 -0.917 1.00 93.25 112 ARG A C 1
ATOM 882 O O . ARG A 1 112 ? 8.097 8.741 -0.404 1.00 93.25 112 ARG A O 1
ATOM 889 N N . THR A 1 113 ? 10.083 8.454 -1.414 1.00 93.50 113 THR A N 1
ATOM 890 C CA . THR A 1 113 ? 10.415 9.881 -1.458 1.00 93.50 113 THR A CA 1
ATOM 891 C C . THR A 1 113 ? 9.412 10.639 -2.322 1.00 93.50 113 THR A C 1
ATOM 893 O O . THR A 1 113 ? 8.874 11.655 -1.886 1.00 93.50 113 THR A O 1
ATOM 896 N N . THR A 1 114 ? 9.094 10.125 -3.512 1.00 93.12 114 THR A N 1
ATOM 897 C CA . THR A 1 114 ? 8.090 10.722 -4.401 1.00 93.12 114 THR A CA 1
ATOM 898 C C . THR A 1 114 ? 6.709 10.749 -3.754 1.00 93.12 114 THR A C 1
ATOM 900 O O . THR A 1 114 ? 6.015 11.760 -3.846 1.00 93.12 114 THR A O 1
ATOM 903 N N . ALA A 1 115 ? 6.314 9.672 -3.072 1.00 93.19 115 ALA A N 1
ATOM 904 C CA . ALA A 1 115 ? 5.050 9.608 -2.353 1.00 93.19 115 ALA A CA 1
ATOM 905 C C . ALA A 1 115 ? 4.983 10.666 -1.238 1.00 93.19 115 ALA A C 1
ATOM 907 O O . ALA A 1 115 ? 4.008 11.408 -1.165 1.00 93.19 115 ALA A O 1
ATOM 908 N N . GLU A 1 116 ? 6.034 10.818 -0.429 1.00 91.31 116 GLU A N 1
ATOM 909 C CA . GLU A 1 116 ? 6.077 11.823 0.642 1.00 91.31 116 GLU A CA 1
ATOM 910 C C . GLU A 1 116 ? 5.991 13.259 0.101 1.00 91.31 116 GLU A C 1
ATOM 912 O O . GLU A 1 116 ? 5.235 14.085 0.619 1.00 91.31 116 GLU A O 1
ATOM 917 N N . VAL A 1 117 ? 6.704 13.551 -0.993 1.00 91.50 117 VAL A N 1
ATOM 918 C CA . VAL A 1 117 ? 6.602 14.847 -1.680 1.00 91.50 117 VAL A CA 1
ATOM 919 C C . VAL A 1 117 ? 5.178 15.075 -2.180 1.00 91.50 117 VAL A C 1
ATOM 921 O O . VAL A 1 117 ? 4.603 16.131 -1.920 1.00 91.50 117 VAL A O 1
ATOM 924 N N . TRP A 1 118 ? 4.584 14.079 -2.841 1.00 92.50 118 TRP A N 1
ATOM 925 C CA . TRP A 1 118 ? 3.204 14.147 -3.315 1.00 92.50 118 TRP A CA 1
ATOM 926 C C . TRP A 1 118 ? 2.224 14.387 -2.160 1.00 92.50 118 TRP A C 1
ATOM 928 O O . TRP A 1 118 ? 1.389 15.283 -2.234 1.00 92.50 118 TRP A O 1
ATOM 938 N N . LYS A 1 119 ? 2.367 13.682 -1.034 1.00 89.56 119 LYS A N 1
ATOM 939 C CA . LYS A 1 119 ? 1.535 13.877 0.162 1.00 89.56 119 LYS A CA 1
ATOM 940 C C . LYS A 1 119 ? 1.601 15.306 0.680 1.00 89.56 119 LYS A C 1
ATOM 942 O O . LYS A 1 119 ? 0.553 15.882 0.960 1.00 89.56 119 LYS A O 1
ATOM 947 N N . ARG A 1 120 ? 2.795 15.898 0.766 1.00 88.19 120 ARG A N 1
ATOM 948 C CA . ARG A 1 120 ? 2.961 17.289 1.214 1.00 88.19 120 ARG A CA 1
ATOM 949 C C . ARG A 1 120 ? 2.265 18.295 0.291 1.00 88.19 120 ARG A C 1
ATOM 951 O O . ARG A 1 120 ? 1.805 19.330 0.761 1.00 88.19 120 ARG A O 1
ATOM 958 N N . MET A 1 121 ? 2.191 17.991 -1.003 1.00 87.25 121 MET A N 1
ATOM 959 C CA . MET A 1 121 ? 1.600 18.865 -2.021 1.00 87.25 121 MET A CA 1
ATOM 960 C C . MET A 1 121 ? 0.085 18.659 -2.179 1.00 87.25 121 MET A C 1
ATOM 962 O O . MET A 1 121 ? -0.636 19.605 -2.494 1.00 87.25 121 MET A O 1
ATOM 966 N N . ASN A 1 122 ? -0.410 17.438 -1.958 1.00 85.06 122 ASN A N 1
ATOM 967 C CA . ASN A 1 122 ? -1.764 17.027 -2.340 1.00 85.06 122 ASN A CA 1
ATOM 968 C C . ASN A 1 122 ? -2.684 16.715 -1.149 1.00 85.06 122 ASN A C 1
ATOM 970 O O . ASN A 1 122 ? -3.904 16.818 -1.286 1.00 85.06 122 ASN A O 1
ATOM 974 N N . ILE A 1 123 ? -2.145 16.370 0.024 1.00 80.81 123 ILE A N 1
ATOM 975 C CA . ILE A 1 123 ? -2.944 16.074 1.220 1.00 80.81 123 ILE A CA 1
ATOM 976 C C . ILE A 1 123 ? -2.950 17.309 2.126 1.00 80.81 123 ILE A C 1
ATOM 978 O O . ILE A 1 123 ? -1.976 17.613 2.811 1.00 80.81 123 ILE A O 1
ATOM 982 N N . LYS A 1 124 ? -4.076 18.033 2.145 1.00 68.06 124 LYS A N 1
ATOM 983 C CA . LYS A 1 124 ? -4.254 19.192 3.032 1.00 68.06 124 LYS A CA 1
ATOM 984 C C . LYS A 1 124 ? -4.330 18.721 4.493 1.00 68.06 124 LYS A C 1
ATOM 986 O O . LYS A 1 124 ? -5.126 17.823 4.786 1.00 68.06 124 LYS A O 1
ATOM 991 N N . PRO A 1 125 ? -3.573 19.322 5.428 1.00 60.06 125 PRO A N 1
ATOM 992 C CA . PRO A 1 125 ? -3.744 19.029 6.844 1.00 60.06 125 PRO A CA 1
ATOM 993 C C . PRO A 1 125 ? -5.169 19.406 7.263 1.00 60.06 125 PRO A C 1
ATOM 995 O O . PRO A 1 125 ? -5.665 20.484 6.923 1.00 60.06 125 PRO A O 1
ATOM 998 N N . LYS A 1 126 ? -5.853 18.517 7.994 1.00 56.53 126 LYS A N 1
ATOM 999 C CA . LYS A 1 126 ? -7.143 18.864 8.602 1.00 56.53 126 LYS A CA 1
ATOM 1000 C C . LYS A 1 126 ? -6.903 20.035 9.558 1.00 56.53 126 LYS A C 1
ATOM 1002 O O . LYS A 1 126 ? -6.107 19.912 10.484 1.00 56.53 126 LYS A O 1
ATOM 1007 N N . LYS A 1 127 ? -7.578 21.166 9.325 1.00 51.16 127 LYS A N 1
ATOM 1008 C CA . LYS A 1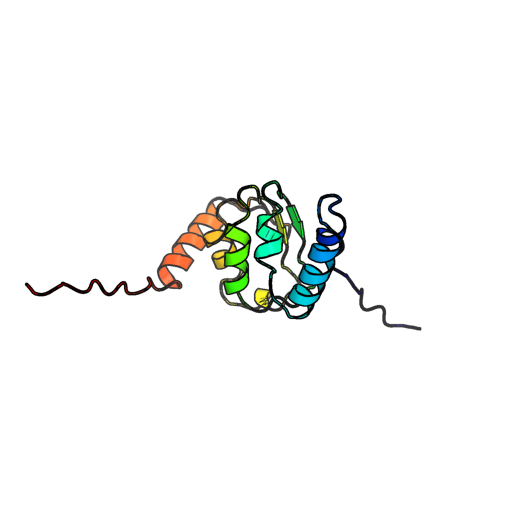 127 ? -7.570 22.323 10.233 1.00 51.16 127 LYS A CA 1
ATOM 1009 C C . LYS A 1 127 ? -8.161 21.873 11.573 1.00 51.16 127 LYS A C 1
ATOM 1011 O O . LYS A 1 127 ? -9.372 21.699 11.683 1.00 51.16 127 LYS A O 1
ATOM 1016 N N . VAL A 1 128 ? -7.311 21.641 12.571 1.00 58.38 128 VAL A N 1
ATOM 1017 C CA . VAL A 1 128 ? -7.751 21.390 13.946 1.00 58.38 128 VAL A CA 1
ATOM 1018 C C . VAL A 1 128 ? -8.110 22.746 14.544 1.00 58.38 128 VAL A C 1
ATOM 1020 O O . VAL A 1 128 ? -7.233 23.566 14.798 1.00 58.38 128 VAL A O 1
ATOM 1023 N N . TRP A 1 129 ? -9.404 23.018 14.714 1.00 61.03 129 TRP A N 1
ATOM 1024 C CA . TRP A 1 129 ? -9.848 24.175 15.488 1.00 61.03 129 TRP A CA 1
ATOM 1025 C C . TRP A 1 129 ? -9.605 23.886 16.968 1.00 61.03 129 TRP A C 1
ATOM 1027 O O . TRP A 1 129 ? -10.373 23.162 17.602 1.00 61.03 129 TRP A O 1
ATOM 1037 N N . ILE A 1 130 ? -8.527 24.444 17.514 1.00 68.38 130 ILE A N 1
ATOM 1038 C CA . ILE A 1 130 ? -8.335 24.523 18.960 1.00 68.38 130 ILE A CA 1
ATOM 1039 C C . ILE A 1 130 ? -9.283 25.620 19.446 1.00 68.38 130 ILE A C 1
ATOM 1041 O O . ILE A 1 130 ? -9.051 26.804 19.206 1.00 68.38 130 ILE A O 1
ATOM 1045 N N . LYS A 1 131 ? -10.392 25.229 20.081 1.00 62.03 131 LYS A N 1
ATOM 1046 C CA . LYS A 1 131 ? -11.219 26.174 20.834 1.00 62.03 131 LYS A CA 1
ATOM 1047 C C . LYS A 1 131 ? -10.391 26.621 22.038 1.00 62.03 131 LYS A C 1
ATOM 1049 O O . LYS A 1 131 ? -10.191 25.839 22.962 1.00 62.03 131 LYS A O 1
ATOM 1054 N N . HIS A 1 132 ? -9.882 27.849 22.015 1.00 59.38 132 HIS A N 1
ATOM 1055 C CA . HIS A 1 132 ? -9.453 28.501 23.246 1.00 59.38 132 HIS A CA 1
ATOM 1056 C C . HIS A 1 132 ? -10.711 28.695 24.098 1.00 59.38 132 HIS A C 1
ATOM 1058 O O . HIS A 1 132 ? -11.589 29.473 23.727 1.00 59.38 132 HIS A O 1
ATOM 1064 N N . ASN A 1 133 ? -10.826 27.947 25.196 1.00 54.47 133 ASN A N 1
ATOM 1065 C CA . ASN A 1 133 ? -11.783 28.280 26.243 1.00 54.47 133 ASN A CA 1
ATOM 1066 C C . ASN A 1 133 ? -11.367 29.642 26.801 1.00 54.47 133 ASN A C 1
ATOM 1068 O O . ASN A 1 133 ? -10.299 29.766 27.402 1.00 54.47 133 ASN A O 1
ATOM 1072 N N . ALA A 1 134 ? -12.184 30.657 26.530 1.00 54.38 134 ALA A N 1
ATOM 1073 C CA . ALA A 1 134 ? -12.123 31.922 27.237 1.00 54.38 134 ALA A CA 1
ATOM 1074 C C . ALA A 1 134 ? -12.466 31.652 28.709 1.00 54.38 134 ALA A C 1
ATOM 1076 O O . ALA A 1 134 ? -13.455 30.970 28.991 1.00 54.38 134 ALA A O 1
ATOM 1077 N N . LEU A 1 135 ? -11.580 32.112 29.593 1.00 59.06 135 LEU A N 1
ATOM 1078 C CA . LEU A 1 135 ? -11.792 32.188 31.037 1.00 59.06 135 LEU A CA 1
ATOM 1079 C C . LEU A 1 135 ? -12.856 33.239 31.362 1.00 59.06 135 LEU A C 1
ATOM 1081 O O . LEU A 1 135 ? -12.915 34.245 30.617 1.00 59.06 135 LEU A O 1
#

Foldseek 3Di:
DDDPPPPPQVPPVLPPPQQDPVLSVVQSVQQQVQAGDLVSLLSCLQDAEGESAQTANQDLVRLLSNLSRPNHAYYEHHNYNCVVDVCSLLSNCVSNVRYQYYNNDGQDPVSPVVSVVCCVVPPDPDPDPDPDPDD